Protein AF-K9VB24-F1 (afdb_monomer_lite)

Structure (mmCIF, N/CA/C/O backbone):
data_AF-K9VB24-F1
#
_entry.id   AF-K9VB24-F1
#
loop_
_atom_site.group_PDB
_atom_site.id
_atom_site.type_symbol
_atom_site.label_atom_id
_atom_site.label_alt_id
_atom_site.label_comp_id
_atom_site.label_asym_id
_atom_site.label_entity_id
_atom_site.label_seq_id
_atom_site.pdbx_PDB_ins_code
_atom_site.Cartn_x
_atom_site.Cartn_y
_atom_site.Cartn_z
_atom_site.occupancy
_atom_site.B_iso_or_equiv
_atom_site.auth_seq_id
_atom_site.auth_comp_id
_atom_site.auth_asym_id
_atom_site.auth_atom_id
_atom_site.pdbx_PDB_model_num
ATOM 1 N N . MET A 1 1 ? 3.924 18.568 11.865 1.00 59.56 1 MET A N 1
ATOM 2 C CA . MET A 1 1 ? 3.340 17.235 11.623 1.00 59.56 1 MET A CA 1
ATOM 3 C C . MET A 1 1 ? 4.485 16.314 11.258 1.00 59.56 1 MET A C 1
ATOM 5 O O . MET A 1 1 ? 5.244 16.664 10.365 1.00 59.56 1 MET A O 1
ATOM 9 N N . THR A 1 2 ? 4.683 15.238 12.010 1.00 76.88 2 THR A N 1
ATOM 10 C CA . THR A 1 2 ? 5.743 14.245 11.786 1.00 76.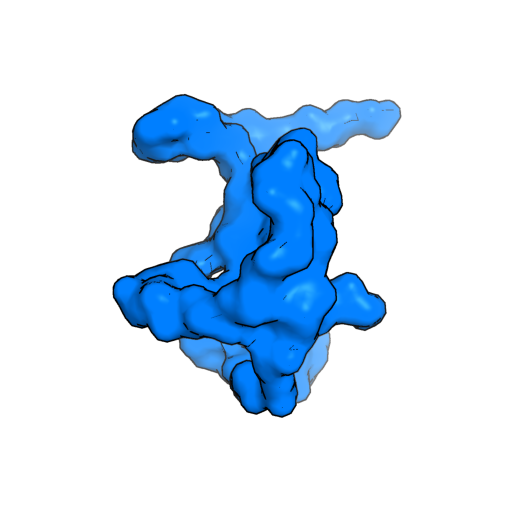88 2 THR A CA 1
ATOM 11 C C . THR A 1 2 ? 5.090 12.961 11.300 1.00 76.88 2 THR A C 1
ATOM 13 O O . THR A 1 2 ? 4.132 12.511 11.920 1.00 76.88 2 THR A O 1
ATOM 16 N N . VAL A 1 3 ? 5.588 12.403 10.200 1.00 77.00 3 VAL A N 1
ATOM 17 C CA . VAL A 1 3 ? 5.199 11.076 9.703 1.00 77.00 3 VAL A CA 1
ATOM 18 C C . VAL A 1 3 ? 6.278 10.091 10.150 1.00 77.00 3 VAL A C 1
ATOM 20 O O . VAL A 1 3 ? 7.465 10.393 10.021 1.00 77.00 3 VAL A O 1
ATOM 23 N N . SER A 1 4 ? 5.874 8.954 10.713 1.00 86.75 4 SER A N 1
ATOM 24 C CA . SER A 1 4 ? 6.760 7.872 11.155 1.00 86.75 4 SER A CA 1
ATOM 25 C C . SER A 1 4 ? 6.571 6.641 10.277 1.00 86.75 4 SER A C 1
ATOM 27 O O . SER A 1 4 ? 5.450 6.342 9.880 1.00 86.75 4 SER A O 1
ATOM 29 N N . GLY A 1 5 ? 7.659 5.925 10.014 1.00 88.75 5 GLY A N 1
ATOM 30 C CA . GLY A 1 5 ? 7.673 4.669 9.271 1.00 88.75 5 GLY A CA 1
ATOM 31 C C . GLY A 1 5 ? 8.863 3.817 9.704 1.00 88.75 5 GLY A C 1
ATOM 32 O O . GLY A 1 5 ? 9.642 4.233 10.569 1.00 88.75 5 GLY A O 1
ATOM 33 N N . PHE A 1 6 ? 9.011 2.642 9.106 1.00 90.00 6 PHE A N 1
ATOM 34 C CA . PHE A 1 6 ? 10.112 1.725 9.391 1.00 90.00 6 PHE A CA 1
ATOM 35 C C . PHE A 1 6 ? 10.696 1.148 8.102 1.00 90.00 6 PHE A C 1
ATOM 37 O O . PHE A 1 6 ? 10.050 1.135 7.057 1.00 90.00 6 PHE A O 1
ATOM 44 N N . PHE A 1 7 ? 11.948 0.700 8.176 1.00 88.75 7 PHE A N 1
ATOM 45 C CA . PHE A 1 7 ? 12.575 -0.027 7.081 1.00 88.75 7 PHE A CA 1
ATOM 46 C C . PHE A 1 7 ? 12.263 -1.515 7.223 1.00 88.75 7 PHE A C 1
ATOM 48 O O . PHE A 1 7 ? 12.524 -2.101 8.276 1.00 88.75 7 PHE A O 1
ATOM 55 N N . GLY A 1 8 ? 11.680 -2.091 6.178 1.00 82.44 8 GLY A N 1
ATOM 56 C CA . GLY A 1 8 ? 11.504 -3.528 6.016 1.00 82.44 8 GLY A CA 1
ATOM 57 C C . GLY A 1 8 ? 12.670 -4.158 5.257 1.00 82.44 8 GLY A C 1
ATOM 58 O O . GLY A 1 8 ? 13.766 -3.599 5.171 1.00 82.44 8 GLY A O 1
ATOM 59 N N . ASP A 1 9 ? 12.415 -5.328 4.680 1.00 82.38 9 ASP A N 1
ATOM 60 C CA . ASP A 1 9 ? 13.389 -6.019 3.839 1.00 82.38 9 ASP A CA 1
ATOM 61 C C . ASP A 1 9 ? 13.726 -5.213 2.573 1.00 82.38 9 ASP A C 1
ATOM 63 O O . ASP A 1 9 ? 12.925 -4.415 2.084 1.00 82.38 9 ASP A O 1
ATOM 67 N N . GLU A 1 10 ? 14.927 -5.436 2.032 1.00 81.50 10 GLU A N 1
ATOM 68 C CA . GLU A 1 10 ? 15.424 -4.773 0.812 1.00 81.50 10 GLU A CA 1
ATOM 69 C C . GLU A 1 10 ? 15.399 -3.229 0.876 1.00 81.50 10 GLU A C 1
ATOM 71 O O . GLU A 1 10 ? 15.199 -2.563 -0.139 1.00 81.50 10 GLU A O 1
ATOM 76 N N . ASP A 1 11 ? 15.603 -2.658 2.069 1.00 79.62 11 ASP A N 1
ATOM 77 C CA . ASP A 1 11 ? 15.568 -1.211 2.332 1.00 79.62 11 ASP A CA 1
ATOM 78 C C . ASP A 1 11 ? 14.220 -0.550 1.973 1.00 79.62 11 ASP A C 1
ATOM 80 O O . ASP A 1 11 ? 14.141 0.661 1.733 1.00 79.62 11 ASP A O 1
ATOM 84 N N . ALA A 1 12 ? 13.134 -1.331 1.954 1.00 78.31 12 ALA A N 1
ATOM 85 C CA . ALA A 1 12 ? 11.793 -0.822 1.710 1.00 78.31 12 ALA A CA 1
ATOM 86 C C . ALA A 1 12 ? 11.355 0.103 2.852 1.00 78.31 12 ALA A C 1
ATOM 88 O O . ALA A 1 12 ? 11.296 -0.308 4.009 1.00 78.31 12 ALA A O 1
ATOM 89 N N . LEU A 1 13 ? 11.013 1.351 2.528 1.00 85.12 13 LEU A N 1
ATOM 90 C CA . LEU A 1 13 ? 10.435 2.281 3.493 1.00 85.12 13 LEU A CA 1
ATOM 91 C C . LEU A 1 13 ? 8.918 2.067 3.566 1.00 85.12 13 LEU A C 1
ATOM 93 O O . LEU A 1 13 ? 8.196 2.349 2.603 1.00 85.12 13 LEU A O 1
ATOM 97 N N . LEU A 1 14 ? 8.465 1.563 4.710 1.00 86.75 14 LEU A N 1
ATOM 98 C CA . LEU A 1 14 ? 7.082 1.198 4.992 1.00 86.75 14 LEU A CA 1
ATOM 99 C C . LEU A 1 14 ? 6.431 2.215 5.931 1.00 86.75 14 LEU A C 1
ATOM 101 O O . LEU A 1 14 ? 7.066 2.744 6.850 1.00 86.75 14 LEU A O 1
ATOM 105 N N . PHE A 1 15 ? 5.148 2.468 5.693 1.00 89.06 15 PHE A N 1
ATOM 106 C CA . PHE A 1 15 ? 4.303 3.324 6.514 1.00 89.06 15 PHE A CA 1
ATOM 107 C C . PHE A 1 15 ? 2.986 2.617 6.805 1.00 89.06 15 PHE A C 1
ATOM 109 O O . PHE A 1 15 ? 2.368 2.079 5.888 1.00 89.06 15 PHE A O 1
ATOM 116 N N . GLU A 1 16 ? 2.532 2.704 8.052 1.00 89.94 16 GLU A N 1
ATOM 117 C CA . GLU A 1 16 ? 1.168 2.323 8.397 1.00 89.94 16 GLU A CA 1
ATOM 118 C C . GLU A 1 16 ? 0.209 3.399 7.870 1.00 89.94 16 GLU A C 1
ATOM 120 O O . GLU A 1 16 ? 0.345 4.589 8.182 1.00 89.94 16 GLU A O 1
ATOM 125 N N . ILE A 1 17 ? -0.751 2.985 7.047 1.00 88.25 17 ILE A N 1
ATOM 126 C CA . ILE A 1 17 ? -1.830 3.835 6.545 1.00 88.25 17 ILE A CA 1
ATOM 127 C C . ILE A 1 17 ? -3.174 3.151 6.784 1.00 88.25 17 ILE A C 1
ATOM 129 O O . ILE A 1 17 ? -3.289 1.936 6.650 1.00 88.25 17 ILE A O 1
ATOM 133 N N . ASN A 1 18 ? -4.210 3.928 7.095 1.00 90.69 18 ASN A N 1
ATOM 134 C CA . ASN A 1 18 ? -5.568 3.395 7.183 1.00 90.69 18 ASN A CA 1
ATOM 135 C C . ASN A 1 18 ? -6.216 3.397 5.798 1.00 90.69 18 ASN A C 1
ATOM 137 O O . ASN A 1 18 ? -6.300 4.443 5.150 1.00 90.69 18 ASN A O 1
ATOM 141 N N . LEU A 1 19 ? -6.702 2.235 5.366 1.00 90.19 19 LEU A N 1
ATOM 142 C CA . LEU A 1 19 ? -7.487 2.070 4.145 1.00 90.19 19 LEU A CA 1
ATOM 143 C C . LEU A 1 19 ? -8.919 1.663 4.486 1.00 90.19 19 LEU A C 1
ATOM 145 O O . LEU A 1 19 ? -9.165 0.979 5.476 1.00 90.19 19 LEU A O 1
ATOM 149 N N . ILE A 1 20 ? -9.870 2.078 3.651 1.00 90.19 20 ILE A N 1
ATOM 150 C CA . ILE A 1 20 ? -11.292 1.776 3.842 1.00 90.19 20 ILE A CA 1
ATOM 151 C C . ILE A 1 20 ? -11.615 0.453 3.140 1.00 90.19 20 ILE A C 1
ATOM 153 O O . ILE A 1 20 ? -11.580 0.370 1.912 1.00 90.19 20 ILE A O 1
ATOM 157 N N . ALA A 1 21 ? -11.937 -0.580 3.909 1.00 91.38 21 ALA A N 1
ATOM 158 C CA . ALA A 1 21 ? -12.383 -1.874 3.410 1.00 91.38 21 ALA A CA 1
ATOM 159 C C . ALA A 1 21 ? -13.764 -1.784 2.730 1.00 91.38 21 ALA A C 1
ATOM 161 O O . ALA A 1 21 ? -14.493 -0.800 2.867 1.00 91.38 21 ALA A O 1
ATOM 162 N N . LEU A 1 22 ? -14.147 -2.831 1.991 1.00 89.56 22 LEU A N 1
ATOM 163 C CA . LEU A 1 22 ? -15.424 -2.881 1.261 1.00 89.56 22 LEU A CA 1
ATOM 164 C C . LEU A 1 22 ? -16.658 -2.718 2.174 1.00 89.56 22 LEU A C 1
ATOM 166 O O . LEU A 1 22 ? -17.699 -2.235 1.732 1.00 89.56 22 LEU A O 1
ATOM 170 N N . ASP A 1 23 ? -16.547 -3.117 3.439 1.00 91.56 23 ASP A N 1
ATOM 171 C CA . ASP A 1 23 ? -17.590 -2.983 4.461 1.00 91.56 23 ASP A CA 1
ATOM 172 C C . ASP A 1 23 ? -17.587 -1.618 5.179 1.00 91.56 23 ASP A C 1
ATOM 174 O O . ASP A 1 23 ? -18.433 -1.370 6.040 1.00 91.56 23 ASP A O 1
ATOM 178 N N . GLY A 1 24 ? -16.675 -0.718 4.800 1.00 91.38 24 GLY A N 1
ATOM 179 C CA . GLY A 1 24 ? -16.529 0.616 5.372 1.00 91.38 24 GLY A CA 1
ATOM 180 C C . GLY A 1 24 ? -15.646 0.685 6.619 1.00 91.38 24 GLY A C 1
ATOM 181 O O . GLY A 1 24 ? -15.544 1.764 7.203 1.00 91.38 24 GLY A O 1
ATOM 182 N N . LEU A 1 25 ? -15.014 -0.416 7.043 1.00 92.00 25 LEU A N 1
ATOM 183 C CA . LEU A 1 25 ? -14.050 -0.393 8.144 1.00 92.00 25 LEU A CA 1
ATOM 184 C C . LEU A 1 25 ? -12.729 0.254 7.718 1.00 92.00 25 LEU A C 1
ATOM 186 O O . LEU A 1 25 ? -12.227 0.004 6.627 1.00 92.00 25 LEU A O 1
ATOM 190 N N . GLU A 1 26 ? -12.135 1.047 8.607 1.00 93.88 26 GLU A N 1
ATOM 191 C CA . GLU A 1 26 ? -10.755 1.506 8.452 1.00 93.88 26 GLU A CA 1
ATOM 192 C C . GLU A 1 26 ? -9.804 0.427 8.978 1.00 93.88 26 GLU A C 1
ATOM 194 O O . GLU A 1 26 ? -9.823 0.103 10.168 1.00 93.88 26 GLU A O 1
ATOM 199 N N . LEU A 1 27 ? -8.983 -0.134 8.090 1.00 91.56 27 LEU A N 1
ATOM 200 C CA . LEU A 1 27 ? -7.976 -1.134 8.423 1.00 91.56 27 LEU A CA 1
ATOM 201 C C . LEU A 1 27 ? -6.574 -0.528 8.269 1.00 91.56 27 LEU A C 1
ATOM 203 O O . LEU A 1 27 ? -6.266 -0.011 7.188 1.00 91.56 27 LEU A O 1
ATOM 207 N N . PRO A 1 28 ? -5.728 -0.578 9.314 1.00 91.69 28 PRO A N 1
ATOM 208 C CA . PRO A 1 28 ? -4.329 -0.204 9.189 1.00 91.69 28 PRO A CA 1
ATOM 209 C C . PRO A 1 28 ? -3.599 -1.253 8.348 1.00 91.69 28 PRO A C 1
ATOM 211 O O . PRO A 1 28 ? -3.757 -2.453 8.577 1.00 91.69 28 PRO A O 1
ATOM 214 N N . VAL A 1 29 ? -2.808 -0.798 7.380 1.00 89.81 29 VAL A N 1
ATOM 215 C CA . VAL A 1 29 ? -1.959 -1.653 6.547 1.00 89.81 29 VAL A CA 1
ATOM 216 C C . VAL A 1 29 ? -0.568 -1.053 6.422 1.00 89.81 29 VAL A C 1
ATOM 218 O O . VAL A 1 29 ? -0.416 0.167 6.300 1.00 89.81 29 VAL A O 1
ATOM 221 N N . ASP A 1 30 ? 0.443 -1.915 6.391 1.00 89.25 30 ASP A N 1
ATOM 222 C CA . ASP A 1 30 ? 1.805 -1.507 6.076 1.00 89.25 30 ASP A CA 1
ATOM 223 C C . ASP A 1 30 ? 1.958 -1.384 4.561 1.00 89.25 30 ASP A C 1
ATOM 225 O O . ASP A 1 30 ? 1.864 -2.358 3.808 1.00 89.25 30 ASP A O 1
ATOM 229 N N . ALA A 1 31 ? 2.205 -0.160 4.103 1.00 85.25 31 ALA A N 1
ATOM 230 C CA . ALA A 1 31 ? 2.356 0.138 2.694 1.00 85.25 31 ALA A CA 1
ATOM 231 C C . ALA A 1 31 ? 3.742 0.692 2.371 1.00 85.25 31 ALA A C 1
ATOM 233 O O . ALA A 1 31 ? 4.256 1.594 3.039 1.00 85.25 31 ALA A O 1
ATOM 234 N N . MET A 1 32 ? 4.330 0.194 1.284 1.00 84.38 32 MET A N 1
ATOM 235 C CA . MET A 1 32 ? 5.552 0.769 0.732 1.00 84.38 32 MET A CA 1
ATOM 236 C C . MET A 1 32 ? 5.204 1.987 -0.117 1.00 84.38 32 MET A C 1
ATOM 238 O O . MET A 1 32 ? 4.434 1.889 -1.079 1.00 84.38 32 MET A O 1
ATOM 242 N N . LEU A 1 33 ? 5.819 3.124 0.209 1.00 70.00 33 LEU A N 1
ATOM 243 C CA . LEU A 1 33 ? 5.680 4.336 -0.587 1.00 70.00 33 LEU A CA 1
ATOM 244 C C . LEU A 1 33 ? 6.611 4.261 -1.801 1.00 70.00 33 LEU A C 1
ATOM 246 O O . LEU A 1 33 ? 7.834 4.334 -1.664 1.00 70.00 33 LEU A O 1
ATOM 250 N N . ASP A 1 34 ? 6.041 4.149 -3.001 1.00 67.19 34 ASP A N 1
ATOM 251 C CA . ASP A 1 34 ? 6.832 4.213 -4.226 1.00 67.19 34 ASP A CA 1
ATOM 252 C C . ASP A 1 34 ? 7.294 5.658 -4.488 1.00 67.19 34 ASP A C 1
ATOM 254 O O . ASP A 1 34 ? 6.570 6.502 -5.021 1.00 67.19 34 ASP A O 1
ATOM 258 N N . THR A 1 35 ? 8.538 5.951 -4.105 1.00 63.44 35 THR A N 1
ATOM 259 C CA . THR A 1 35 ? 9.189 7.252 -4.347 1.00 63.44 35 THR A CA 1
ATOM 260 C C . THR A 1 35 ? 9.546 7.489 -5.821 1.00 63.44 35 THR A C 1
ATOM 262 O O . THR A 1 35 ? 9.981 8.582 -6.184 1.00 63.44 35 THR A O 1
ATOM 265 N N . GLY A 1 36 ? 9.319 6.506 -6.700 1.00 61.72 36 GLY A N 1
ATOM 266 C CA . GLY A 1 36 ? 9.532 6.590 -8.144 1.00 61.72 36 GLY A CA 1
ATOM 267 C C . GLY A 1 36 ? 8.453 7.352 -8.927 1.00 61.72 36 GLY A C 1
ATOM 268 O O . GLY A 1 36 ? 8.513 7.348 -10.158 1.00 61.72 36 GLY A O 1
ATOM 269 N N . PHE A 1 37 ? 7.493 8.007 -8.252 1.00 53.25 37 PHE A N 1
ATOM 270 C CA . PHE A 1 37 ? 6.403 8.807 -8.852 1.00 53.25 37 PHE A CA 1
ATOM 271 C C . PHE A 1 37 ? 5.504 8.029 -9.820 1.00 53.25 37 PHE A C 1
ATOM 273 O O . PHE A 1 37 ? 5.046 8.540 -10.841 1.00 53.25 37 PHE A O 1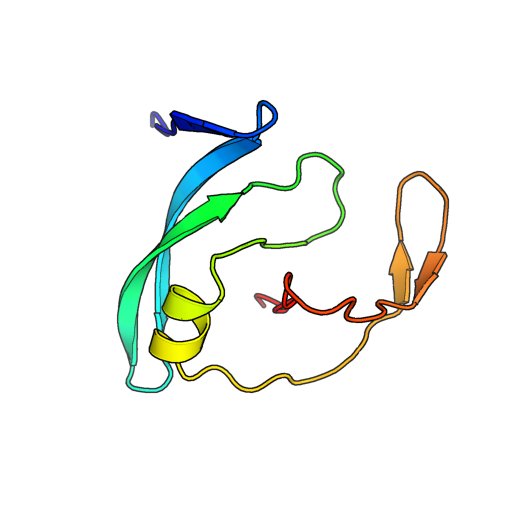
ATOM 280 N N . SER A 1 38 ? 5.245 6.772 -9.496 1.00 62.59 38 SER A N 1
ATOM 281 C CA . SER A 1 38 ? 4.467 5.866 -10.333 1.00 62.59 38 SER A CA 1
ATOM 282 C C . SER A 1 38 ? 2.963 5.866 -10.004 1.00 62.59 38 SER A C 1
ATOM 284 O O . SER A 1 38 ? 2.154 5.423 -10.820 1.00 62.59 38 SER A O 1
ATOM 286 N N . GLY A 1 39 ? 2.595 6.390 -8.826 1.00 60.19 39 GLY A N 1
ATOM 287 C CA . GLY A 1 39 ? 1.237 6.330 -8.279 1.00 60.19 39 GLY A CA 1
ATOM 288 C C . GLY A 1 39 ? 0.874 4.955 -7.713 1.00 60.19 39 GLY A C 1
ATOM 289 O O . GLY A 1 39 ? -0.302 4.609 -7.686 1.00 60.19 39 GLY A O 1
ATOM 290 N N . TRP A 1 40 ? 1.861 4.137 -7.330 1.00 69.31 40 TRP A N 1
ATOM 291 C CA . TRP A 1 40 ? 1.621 2.770 -6.865 1.00 69.31 40 TRP A CA 1
ATOM 292 C C . TRP A 1 40 ? 1.622 2.676 -5.350 1.00 69.31 40 TRP A C 1
ATOM 294 O O . TRP A 1 40 ? 2.490 3.224 -4.671 1.00 69.31 40 TRP A O 1
ATOM 304 N N . LEU A 1 41 ? 0.673 1.894 -4.851 1.00 76.56 41 LEU A N 1
ATOM 305 C CA . LEU A 1 41 ? 0.649 1.416 -3.485 1.00 76.56 41 LEU A CA 1
ATOM 306 C C . LEU A 1 41 ? 1.020 -0.066 -3.496 1.00 76.56 41 LEU A C 1
ATOM 308 O O . LEU A 1 41 ? 0.383 -0.857 -4.192 1.00 76.56 41 LEU A O 1
ATOM 312 N N . THR A 1 42 ? 2.056 -0.438 -2.750 1.00 76.94 42 THR A N 1
ATOM 313 C CA . THR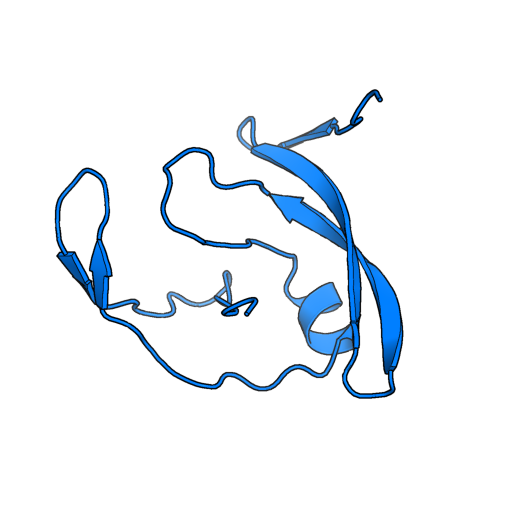 A 1 42 ? 2.376 -1.851 -2.516 1.00 76.94 42 THR A CA 1
ATOM 314 C C . THR A 1 42 ? 1.968 -2.202 -1.095 1.00 76.94 42 THR A C 1
ATOM 316 O O . THR A 1 42 ? 2.434 -1.547 -0.167 1.00 76.94 42 THR A O 1
ATOM 319 N N . ILE A 1 43 ? 1.126 -3.222 -0.948 1.00 81.50 43 ILE A N 1
ATOM 320 C CA . ILE A 1 43 ? 0.644 -3.766 0.330 1.00 81.50 43 ILE A CA 1
ATOM 321 C C . ILE A 1 43 ? 0.754 -5.291 0.319 1.00 81.50 43 ILE A C 1
ATOM 323 O O . ILE A 1 43 ? 0.863 -5.894 -0.759 1.00 81.50 43 ILE A O 1
ATOM 327 N N . ASP A 1 44 ? 0.722 -5.907 1.500 1.00 84.50 44 ASP A N 1
ATOM 328 C CA . ASP A 1 44 ? 0.699 -7.361 1.617 1.00 84.50 44 ASP A CA 1
ATOM 329 C C . ASP A 1 44 ? -0.594 -7.952 1.032 1.00 84.50 44 ASP A C 1
ATOM 331 O O . ASP A 1 44 ? -1.671 -7.346 1.040 1.00 84.50 44 ASP A O 1
ATOM 335 N N . LYS A 1 45 ? -0.490 -9.167 0.488 1.00 83.50 45 LYS A N 1
ATOM 336 C CA . LYS A 1 45 ? -1.638 -9.851 -0.109 1.00 83.50 45 LYS A CA 1
ATOM 337 C C . LYS A 1 45 ? -2.701 -10.218 0.935 1.00 83.50 45 LYS A C 1
ATOM 339 O O . LYS A 1 45 ? -3.881 -10.206 0.600 1.00 83.50 45 LYS A O 1
ATOM 344 N N . GLN A 1 46 ? -2.308 -10.576 2.154 1.00 86.19 46 GLN A N 1
ATOM 345 C CA . GLN A 1 46 ? -3.240 -10.941 3.219 1.00 86.19 46 GLN A CA 1
ATOM 346 C C . GLN A 1 46 ? -4.066 -9.730 3.652 1.00 86.19 46 GLN A C 1
ATOM 348 O O . GLN A 1 46 ? -5.283 -9.848 3.786 1.00 86.19 46 GLN A O 1
ATOM 353 N N . ASP A 1 47 ? -3.425 -8.569 3.786 1.00 86.50 47 ASP A N 1
ATOM 354 C CA . ASP A 1 47 ? -4.097 -7.307 4.112 1.00 86.50 47 ASP A CA 1
ATOM 355 C C . ASP A 1 47 ? -5.076 -6.912 3.012 1.00 86.50 47 ASP A C 1
ATOM 357 O O . ASP A 1 47 ? -6.218 -6.530 3.261 1.00 86.50 47 ASP A O 1
ATOM 361 N N . LEU A 1 48 ? -4.663 -7.087 1.764 1.00 87.94 48 LEU A N 1
ATOM 362 C CA . LEU A 1 48 ? -5.528 -6.853 0.628 1.00 87.94 48 LEU A CA 1
ATOM 363 C C . LEU A 1 48 ? -6.749 -7.780 0.583 1.00 87.94 48 LEU A C 1
ATOM 365 O O . LEU A 1 48 ? -7.860 -7.334 0.291 1.00 87.94 48 LEU A O 1
ATOM 369 N N . ASP A 1 49 ? -6.546 -9.068 0.851 1.00 88.06 49 ASP A N 1
ATOM 370 C CA . ASP A 1 49 ? -7.642 -10.029 0.916 1.00 88.06 49 ASP A CA 1
ATOM 371 C C . ASP A 1 49 ? -8.607 -9.650 2.066 1.00 88.06 49 ASP A C 1
ATOM 373 O O . ASP A 1 49 ? -9.821 -9.806 1.920 1.00 88.06 49 ASP A O 1
ATOM 377 N N . ALA A 1 50 ? -8.098 -9.072 3.165 1.00 88.75 50 ALA A N 1
ATOM 378 C CA . ALA A 1 50 ? -8.903 -8.540 4.269 1.00 88.75 50 ALA A CA 1
ATOM 379 C C . ALA A 1 50 ? -9.676 -7.257 3.909 1.00 88.75 50 ALA A C 1
ATOM 381 O O . ALA A 1 50 ? -10.805 -7.085 4.365 1.00 88.75 50 ALA A O 1
ATOM 382 N N . LEU A 1 51 ? -9.123 -6.388 3.055 1.00 90.19 51 LEU A N 1
ATOM 383 C CA . LEU A 1 51 ? -9.826 -5.202 2.542 1.00 90.19 51 LEU A CA 1
ATOM 384 C C . LEU A 1 51 ? -11.033 -5.566 1.660 1.00 90.19 51 LEU A C 1
ATOM 386 O O . LEU A 1 51 ? -11.939 -4.749 1.474 1.00 90.19 51 LEU A O 1
ATOM 390 N N . GLY A 1 52 ? -11.050 -6.776 1.088 1.00 87.94 52 GLY A N 1
ATOM 391 C CA . GLY A 1 52 ? -12.121 -7.240 0.204 1.00 87.94 52 GLY A CA 1
ATOM 392 C C . GLY A 1 52 ? -12.199 -6.468 -1.118 1.00 87.94 52 GLY A C 1
ATOM 393 O O . GLY A 1 52 ? -13.234 -6.473 -1.789 1.00 87.94 52 GLY A O 1
ATOM 394 N N . TRP A 1 53 ? -11.129 -5.768 -1.496 1.00 84.50 53 TRP A N 1
ATOM 395 C CA . TRP A 1 53 ? -11.095 -4.956 -2.706 1.00 84.50 53 TRP A CA 1
ATOM 396 C C . TRP A 1 53 ? -11.056 -5.831 -3.960 1.00 84.50 53 TRP A C 1
ATOM 398 O O . TRP A 1 53 ? -10.329 -6.819 -4.046 1.00 84.50 53 TRP A O 1
ATOM 408 N N . THR A 1 54 ? -11.841 -5.451 -4.968 1.00 76.31 54 THR A N 1
ATOM 409 C CA . THR A 1 54 ? -11.841 -6.123 -6.272 1.00 76.31 54 THR A CA 1
ATOM 410 C C . THR A 1 54 ? -10.932 -5.375 -7.236 1.00 76.31 54 THR A C 1
ATOM 412 O O . THR A 1 54 ? -10.937 -4.149 -7.290 1.00 76.31 54 THR A O 1
ATOM 415 N N . TYR A 1 55 ? -10.158 -6.118 -8.020 1.00 72.62 55 TYR A N 1
ATOM 416 C CA . TYR A 1 55 ? -9.329 -5.559 -9.080 1.00 72.62 55 TYR A CA 1
ATOM 417 C C . TYR A 1 55 ? -10.189 -4.925 -10.189 1.00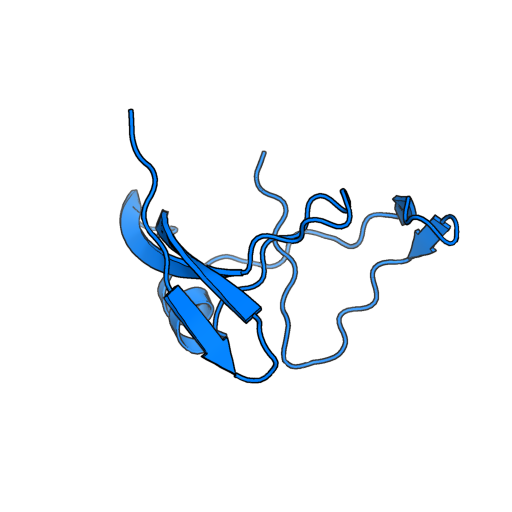 72.62 55 TYR A C 1
ATOM 419 O O . TYR A 1 55 ? -11.077 -5.591 -10.721 1.00 72.62 55 TYR A O 1
ATOM 427 N N . ILE A 1 56 ? -9.925 -3.658 -10.543 1.00 65.19 56 ILE A N 1
ATOM 428 C CA . ILE A 1 56 ? -10.770 -2.888 -11.477 1.00 65.19 56 ILE A CA 1
ATOM 429 C C . ILE A 1 56 ? -10.202 -2.847 -12.909 1.00 65.19 56 ILE A C 1
ATOM 431 O O . ILE A 1 56 ? -10.958 -3.145 -13.828 1.00 65.19 56 ILE A O 1
ATOM 435 N N . ASP A 1 57 ? -8.921 -2.505 -13.138 1.00 59.25 57 ASP A N 1
ATOM 436 C CA . ASP A 1 57 ? -8.327 -2.500 -14.497 1.00 59.25 57 ASP A CA 1
ATOM 437 C C . ASP A 1 57 ? -6.785 -2.323 -14.534 1.00 59.25 57 ASP A C 1
ATOM 439 O O . ASP A 1 57 ? -6.149 -1.968 -13.536 1.00 59.25 57 ASP A O 1
ATOM 443 N N . GLN A 1 58 ? -6.179 -2.525 -15.715 1.00 62.53 58 GLN A N 1
ATOM 444 C CA . GLN A 1 58 ? -4.808 -2.144 -16.076 1.00 62.53 58 GLN A CA 1
ATOM 445 C C . GLN A 1 58 ? -4.782 -0.770 -16.765 1.00 62.53 58 GLN A C 1
ATOM 447 O O . GLN A 1 58 ? -5.282 -0.621 -17.878 1.00 62.53 58 GLN A O 1
ATOM 452 N N . GLN A 1 59 ? -4.107 0.225 -16.182 1.00 59.19 59 GLN A N 1
ATOM 453 C CA . GLN A 1 59 ? -3.787 1.476 -16.885 1.00 59.19 59 GLN A CA 1
ATOM 454 C C . GLN A 1 59 ? -2.387 1.440 -17.522 1.00 59.19 59 GLN A C 1
ATOM 456 O O . GLN A 1 59 ? -1.478 0.740 -17.068 1.00 59.19 59 GLN A O 1
ATOM 461 N N . ILE A 1 60 ? -2.203 2.210 -18.601 1.00 62.12 60 ILE A N 1
ATOM 462 C CA . ILE A 1 60 ? -0.868 2.519 -19.131 1.00 62.12 60 ILE A CA 1
ATOM 463 C C . ILE A 1 60 ? -0.208 3.488 -18.155 1.00 62.12 60 ILE A C 1
ATOM 465 O O . ILE A 1 60 ? -0.747 4.558 -17.883 1.00 62.12 60 ILE A O 1
ATOM 469 N N . MET A 1 61 ? 0.949 3.099 -17.626 1.00 62.88 61 MET A N 1
ATOM 470 C CA . MET A 1 61 ? 1.630 3.828 -16.561 1.00 62.88 61 MET A CA 1
ATOM 471 C C . MET A 1 61 ? 2.886 4.495 -17.099 1.00 62.88 61 MET A C 1
ATOM 473 O O . MET A 1 61 ? 3.678 3.858 -17.794 1.00 62.88 61 MET A O 1
ATOM 477 N N . ARG A 1 62 ? 3.091 5.767 -16.748 1.00 58.75 62 ARG A N 1
ATOM 478 C CA . ARG A 1 62 ? 4.264 6.535 -17.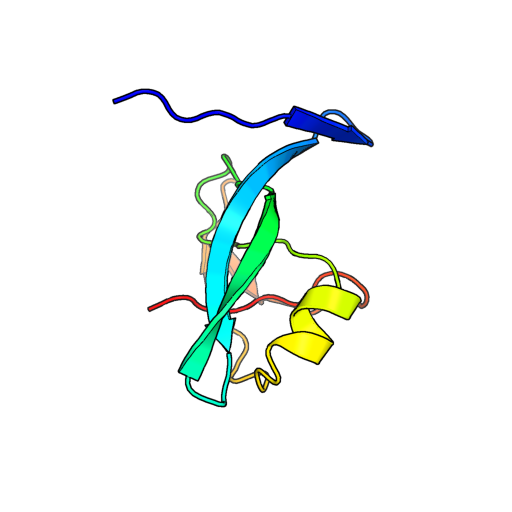163 1.00 58.75 62 ARG A CA 1
ATOM 479 C C . ARG A 1 62 ? 5.333 6.445 -16.085 1.00 58.75 62 ARG A C 1
ATOM 481 O O . ARG A 1 62 ? 5.203 7.033 -15.021 1.00 58.75 62 ARG A O 1
ATOM 488 N N . THR A 1 63 ? 6.381 5.681 -16.361 1.00 62.59 63 THR A N 1
ATOM 489 C CA . THR A 1 63 ? 7.518 5.500 -15.450 1.00 62.59 63 THR A CA 1
ATOM 490 C C . THR A 1 63 ? 8.688 6.389 -15.867 1.00 62.59 63 THR A C 1
ATOM 492 O O . THR A 1 63 ? 8.718 6.914 -16.983 1.00 62.59 63 THR A O 1
ATOM 495 N N . ALA A 1 64 ? 9.724 6.480 -15.029 1.00 53.19 64 ALA A N 1
ATOM 496 C CA . ALA A 1 64 ? 10.993 7.114 -15.403 1.00 53.19 64 ALA A CA 1
ATOM 497 C C . ALA A 1 64 ? 11.648 6.493 -16.661 1.00 53.19 64 ALA A C 1
ATOM 499 O O . ALA A 1 64 ? 12.489 7.127 -17.294 1.00 53.19 64 ALA A O 1
ATOM 500 N N . ARG A 1 65 ? 11.260 5.266 -17.051 1.00 61.81 65 ARG A N 1
ATOM 501 C CA . ARG A 1 65 ? 11.719 4.577 -18.272 1.00 61.81 65 ARG A CA 1
ATOM 502 C C . ARG A 1 65 ? 10.725 4.652 -19.441 1.00 61.81 65 ARG A C 1
ATOM 504 O O . ARG A 1 65 ? 10.945 3.992 -20.452 1.00 61.81 65 ARG A O 1
ATOM 511 N N . GLY A 1 66 ? 9.661 5.447 -19.323 1.00 67.38 66 GLY A N 1
ATOM 512 C CA . GLY A 1 66 ? 8.598 5.569 -20.324 1.00 67.38 66 GLY A CA 1
ATOM 513 C C . GLY A 1 66 ? 7.336 4.781 -19.972 1.00 67.38 66 GLY A C 1
ATOM 514 O O . GLY A 1 66 ? 7.150 4.354 -18.827 1.00 67.38 66 GLY A O 1
ATOM 515 N N . ASP A 1 67 ? 6.459 4.625 -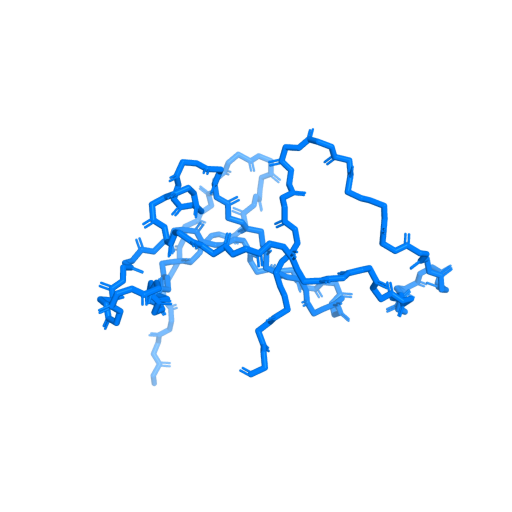20.961 1.00 69.81 67 ASP A N 1
ATOM 516 C CA . ASP A 1 67 ? 5.143 4.016 -20.783 1.00 69.81 67 ASP A CA 1
ATOM 517 C C . ASP A 1 67 ? 5.242 2.491 -20.691 1.00 69.81 67 ASP A C 1
ATOM 519 O O . ASP A 1 67 ? 5.796 1.821 -21.565 1.00 69.81 67 ASP A O 1
ATOM 523 N N . VAL A 1 68 ? 4.672 1.931 -19.630 1.00 59.12 68 VAL A N 1
ATOM 524 C CA . VAL A 1 68 ? 4.600 0.491 -19.392 1.00 59.12 68 VAL A CA 1
ATOM 525 C C . VAL A 1 68 ? 3.144 0.128 -19.131 1.00 59.12 68 VAL A C 1
ATOM 527 O O . VAL A 1 68 ? 2.476 0.738 -18.297 1.00 59.12 68 VAL A O 1
ATOM 530 N N . ARG A 1 69 ? 2.630 -0.880 -19.844 1.00 59.41 69 ARG A N 1
ATOM 531 C CA . ARG A 1 69 ? 1.331 -1.476 -19.507 1.00 59.41 69 ARG A CA 1
ATOM 532 C C . ARG A 1 69 ? 1.463 -2.141 -18.143 1.00 59.41 69 ARG A C 1
ATOM 534 O O . ARG A 1 69 ? 2.368 -2.958 -17.974 1.00 59.41 69 ARG A O 1
ATOM 541 N N . SER A 1 70 ? 0.588 -1.811 -17.194 1.00 56.78 70 SER A N 1
ATOM 542 C CA . SER A 1 70 ? 0.595 -2.491 -15.904 1.00 56.78 70 SER A CA 1
ATOM 543 C C . SER A 1 70 ? 0.291 -3.974 -16.124 1.00 56.78 70 SER A C 1
ATOM 545 O O . SER A 1 70 ? -0.803 -4.356 -16.513 1.00 56.78 70 SER A O 1
ATOM 547 N N . VAL A 1 71 ? 1.298 -4.832 -15.969 1.00 51.09 71 VAL A N 1
ATOM 548 C CA . VAL A 1 71 ? 1.107 -6.285 -15.992 1.00 51.09 71 VAL A CA 1
ATOM 549 C C . VAL A 1 71 ? 1.147 -6.734 -14.535 1.00 51.09 71 VAL A C 1
ATOM 551 O O . VAL A 1 71 ? 2.193 -6.547 -13.906 1.00 51.09 71 VAL A O 1
ATOM 554 N N . PRO A 1 72 ? 0.068 -7.309 -13.974 1.00 49.22 72 PRO A N 1
ATOM 555 C CA . PRO A 1 72 ? 0.082 -7.850 -12.629 1.00 49.22 72 PRO A CA 1
ATOM 556 C C . PRO A 1 72 ? 1.003 -9.067 -12.643 1.00 49.22 72 PRO A C 1
ATOM 558 O O . PRO A 1 72 ? 0.607 -10.171 -13.015 1.00 49.22 72 PRO A O 1
ATOM 561 N N . ARG A 1 73 ? 2.279 -8.873 -12.301 1.00 40.84 73 ARG A N 1
ATOM 562 C CA . ARG A 1 73 ? 3.134 -10.002 -11.952 1.00 40.84 73 ARG A CA 1
ATOM 563 C C . ARG A 1 73 ? 2.779 -10.401 -10.526 1.00 40.84 73 ARG A C 1
ATOM 565 O O . ARG A 1 73 ? 2.923 -9.625 -9.589 1.00 40.84 73 ARG A O 1
ATOM 572 N N . CYS A 1 74 ? 2.241 -11.610 -10.432 1.00 34.97 74 CYS A N 1
ATOM 573 C CA . CYS A 1 74 ? 1.677 -12.245 -9.253 1.00 34.97 74 CYS A CA 1
ATOM 574 C C . CYS A 1 74 ? 2.581 -12.133 -8.008 1.00 34.97 74 CYS A C 1
ATOM 576 O O . CYS A 1 74 ? 3.627 -12.771 -7.954 1.00 34.97 74 CYS A O 1
ATOM 578 N N . SER A 1 75 ? 2.119 -11.313 -7.057 1.00 35.81 75 SER A N 1
ATOM 579 C CA . SER A 1 75 ? 2.380 -11.212 -5.600 1.00 35.81 75 SER A CA 1
ATOM 580 C C . SER A 1 75 ? 2.237 -9.753 -5.142 1.00 35.81 75 SER A C 1
ATOM 582 O O . SER A 1 75 ? 1.920 -9.504 -3.988 1.00 35.81 75 SER A O 1
ATOM 584 N N . ARG A 1 76 ? 2.373 -8.798 -6.073 1.00 41.56 76 ARG A N 1
ATOM 585 C CA . ARG A 1 76 ? 2.104 -7.365 -5.890 1.00 41.56 76 ARG A CA 1
ATOM 586 C C . ARG A 1 76 ? 0.840 -7.005 -6.664 1.00 41.56 76 ARG A C 1
ATOM 588 O O . ARG A 1 76 ? 0.851 -6.984 -7.896 1.00 41.56 76 ARG A O 1
ATOM 595 N N . GLN A 1 77 ? -0.270 -6.813 -5.962 1.00 46.31 77 GLN A N 1
ATOM 596 C CA . GLN A 1 77 ? -1.519 -6.379 -6.583 1.00 46.31 77 GLN A CA 1
ATOM 597 C C . GLN A 1 77 ? -1.582 -4.846 -6.544 1.00 46.31 77 GLN A C 1
ATOM 599 O O . GLN A 1 77 ? -1.296 -4.232 -5.523 1.00 46.31 77 GLN A O 1
ATOM 604 N N . VAL A 1 78 ? -1.877 -4.241 -7.695 1.00 45.28 78 VAL A N 1
ATOM 605 C CA . VAL A 1 78 ? -1.880 -2.787 -7.900 1.00 45.28 78 VAL A CA 1
ATOM 606 C C . VAL A 1 78 ? -3.309 -2.284 -7.725 1.00 45.28 78 VAL A C 1
ATOM 608 O O . VAL A 1 78 ? -4.187 -2.704 -8.481 1.00 45.28 78 VAL A O 1
ATOM 611 N N . PHE A 1 79 ? -3.531 -1.380 -6.769 1.00 45.56 79 PHE A N 1
ATOM 612 C CA . PHE A 1 79 ? -4.820 -0.712 -6.561 1.00 45.56 79 PHE A CA 1
ATOM 613 C C . PHE A 1 79 ? -4.702 0.766 -6.885 1.00 45.56 79 PHE A C 1
ATOM 615 O O . PHE A 1 79 ? -3.748 1.430 -6.483 1.00 45.56 79 PHE A O 1
ATOM 622 N N . ASN A 1 80 ? -5.674 1.261 -7.646 1.00 36.56 80 ASN A N 1
ATOM 623 C CA . ASN A 1 80 ? -5.804 2.673 -7.950 1.00 36.56 80 ASN A CA 1
ATOM 624 C C . ASN A 1 80 ? -6.588 3.332 -6.812 1.00 36.56 80 ASN A C 1
ATOM 626 O O . ASN A 1 80 ? -7.759 3.017 -6.608 1.00 36.56 80 ASN A O 1
ATOM 630 N N . ILE A 1 81 ? -5.916 4.195 -6.060 1.00 38.62 81 ILE A N 1
ATOM 631 C CA . ILE A 1 81 ? -6.498 5.019 -5.002 1.00 38.62 81 ILE A CA 1
ATOM 632 C C . ILE A 1 81 ? -6.849 6.373 -5.630 1.00 38.62 81 ILE A C 1
ATOM 634 O O . ILE A 1 81 ? -5.978 7.231 -5.774 1.00 38.62 81 ILE A O 1
ATOM 638 N N . TYR A 1 82 ? -8.104 6.519 -6.066 1.00 30.23 82 TYR A N 1
ATOM 639 C CA . TYR A 1 82 ? -8.716 7.822 -6.353 1.00 30.23 82 TYR A CA 1
ATOM 640 C C . TYR A 1 82 ? -9.407 8.357 -5.104 1.00 30.23 82 TYR A C 1
ATOM 642 O O . TYR A 1 82 ? -10.091 7.548 -4.435 1.00 30.23 82 TYR A O 1
#

Secondary structure (DSSP, 8-state):
-----EE-GGG-EEEEEEEE-TTS-EEEEEEEE-TTSS--EEE-HHHHHHHTPPP--PPEEEETTEEEE----TT-------

Radius of gyration: 13.51 Å; chains: 1; bounding box: 33×30×33 Å

pLDDT: mean 72.43, std 17.41, range [30.23, 93.88]

Foldseek 3Di:
DDADFDQDPPRFTWGWDWDQAPVRDTDTWIWGDDPQPFQWTWTFPVVVVVSVDDDDDWDFTQTPVGTDTDDPPPGTDTDHDD

Sequence (82 aa):
MTVSGFFGDEDALLFEINLIALDGLELPVDAMLDTGFSGWLTIDKQDLDALGWTYIDQQIMRTARGDVRSVPRCSRQVFNIY